Protein AF-A0A2D9CDR5-F1 (afdb_monomer_lite)

Secondary structure (DSSP, 8-state):
-EEEEEEEGGGGGG--TTSSS-S-TTSSEEPTTSSEEEEEEESSPPGGGGG-SS-EEEEPHHHHHHHHTSTTTS------

Structure (mmCIF, N/CA/C/O backbone):
data_AF-A0A2D9CDR5-F1
#
_entry.id   AF-A0A2D9CDR5-F1
#
loop_
_atom_site.group_PDB
_atom_site.id
_atom_site.type_symbol
_atom_site.label_atom_id
_atom_site.label_alt_id
_atom_site.label_comp_id
_atom_site.label_asym_id
_atom_site.label_entity_id
_atom_site.label_seq_id
_atom_site.pdbx_PDB_ins_code
_atom_site.Cartn_x
_atom_site.Cartn_y
_atom_site.Cartn_z
_atom_site.occupancy
_atom_site.B_iso_or_equiv
_atom_site.auth_seq_id
_atom_site.auth_comp_id
_atom_site.auth_asym_id
_atom_site.auth_atom_id
_atom_site.pdbx_PDB_model_num
ATOM 1 N N . MET A 1 1 ? 15.560 -5.451 -1.863 1.00 86.25 1 MET A N 1
ATOM 2 C CA . MET A 1 1 ? 15.067 -4.414 -0.928 1.00 86.25 1 MET A CA 1
ATOM 3 C C . MET A 1 1 ? 13.615 -4.202 -1.291 1.00 86.25 1 MET A C 1
ATOM 5 O O . MET A 1 1 ? 13.348 -4.090 -2.480 1.00 86.25 1 MET A O 1
ATOM 9 N N . ILE A 1 2 ? 12.706 -4.278 -0.319 1.00 92.69 2 ILE A N 1
ATOM 10 C CA . ILE A 1 2 ? 11.277 -4.087 -0.582 1.00 92.69 2 ILE A CA 1
ATOM 11 C C . ILE A 1 2 ? 10.953 -2.631 -0.307 1.00 92.69 2 ILE A C 1
ATOM 13 O O . ILE A 1 2 ? 11.257 -2.133 0.782 1.00 92.69 2 ILE A O 1
ATOM 17 N N . THR A 1 3 ? 10.341 -1.996 -1.291 1.00 94.56 3 THR A N 1
ATOM 18 C CA . THR A 1 3 ? 9.890 -0.614 -1.211 1.00 94.56 3 THR A CA 1
ATOM 19 C C . THR A 1 3 ? 8.377 -0.600 -1.136 1.00 94.56 3 THR A C 1
ATOM 21 O O . THR A 1 3 ? 7.713 -1.391 -1.806 1.00 94.56 3 THR A O 1
ATOM 24 N N . TYR A 1 4 ? 7.846 0.286 -0.302 1.00 94.81 4 TYR A N 1
ATOM 25 C CA . TYR A 1 4 ? 6.417 0.451 -0.096 1.00 94.81 4 TYR A CA 1
ATOM 26 C C . TYR A 1 4 ? 6.006 1.868 -0.476 1.00 94.81 4 TYR A C 1
ATOM 28 O O . TYR A 1 4 ? 6.722 2.825 -0.181 1.00 94.81 4 TYR A O 1
ATOM 36 N N . ILE A 1 5 ? 4.837 2.007 -1.084 1.00 94.81 5 ILE A N 1
ATOM 37 C CA . ILE A 1 5 ? 4.189 3.299 -1.323 1.00 94.81 5 ILE A CA 1
ATOM 38 C C . 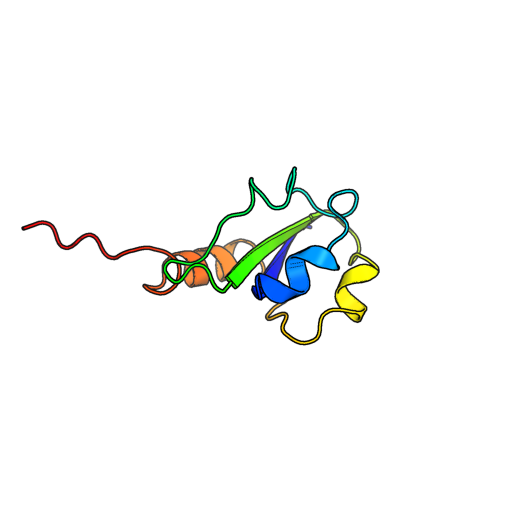ILE A 1 5 ? 2.713 3.188 -0.974 1.00 94.81 5 ILE A C 1
ATOM 40 O O . ILE A 1 5 ? 2.138 2.096 -1.002 1.00 94.81 5 ILE A O 1
ATOM 44 N N . THR A 1 6 ? 2.094 4.319 -0.682 1.00 94.88 6 THR A N 1
ATOM 45 C CA . THR A 1 6 ? 0.639 4.449 -0.626 1.00 94.88 6 THR A CA 1
ATOM 46 C C . THR A 1 6 ? 0.171 5.203 -1.858 1.00 94.88 6 THR A C 1
AT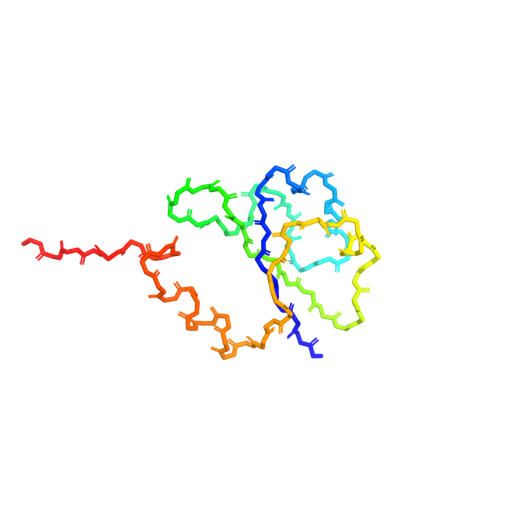OM 48 O O . THR A 1 6 ? 0.860 6.100 -2.329 1.00 94.88 6 THR A O 1
ATOM 51 N N . ILE A 1 7 ? -0.964 4.818 -2.432 1.00 94.69 7 ILE A N 1
ATOM 52 C CA . ILE A 1 7 ? -1.545 5.483 -3.607 1.00 94.69 7 ILE A CA 1
ATOM 53 C C . ILE A 1 7 ? -3.054 5.596 -3.433 1.00 94.69 7 ILE A C 1
ATOM 55 O O . ILE A 1 7 ? -3.649 4.808 -2.691 1.00 94.69 7 ILE A O 1
ATOM 59 N N . ASN A 1 8 ? -3.701 6.503 -4.166 1.00 94.62 8 ASN A N 1
ATOM 60 C CA . ASN A 1 8 ? -5.157 6.481 -4.251 1.00 94.62 8 ASN A CA 1
ATOM 61 C C . ASN A 1 8 ? -5.651 5.295 -5.085 1.00 94.62 8 ASN A C 1
ATOM 63 O O . ASN A 1 8 ? -5.084 4.931 -6.116 1.00 94.62 8 ASN A O 1
ATOM 67 N N . THR A 1 9 ? -6.774 4.731 -4.660 1.00 92.12 9 THR A N 1
ATOM 68 C CA . THR A 1 9 ? -7.462 3.632 -5.352 1.00 92.12 9 THR A CA 1
ATOM 69 C C . THR A 1 9 ? -7.933 4.007 -6.759 1.00 92.12 9 THR A C 1
ATOM 71 O O . THR A 1 9 ? -8.044 3.131 -7.614 1.00 92.12 9 THR A O 1
ATOM 74 N N . ASP A 1 10 ? -8.125 5.297 -7.043 1.00 92.12 10 ASP A N 1
ATOM 75 C CA . ASP A 1 10 ? -8.428 5.799 -8.388 1.00 92.12 10 ASP A CA 1
ATOM 76 C C . ASP A 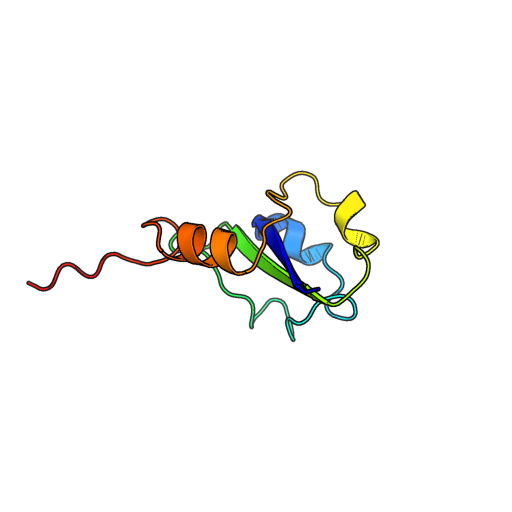1 10 ? -7.285 5.521 -9.385 1.00 92.12 10 ASP A C 1
ATOM 78 O O . ASP A 1 10 ? -7.520 5.198 -10.554 1.00 92.12 10 ASP A O 1
ATOM 82 N N . GLU A 1 11 ? -6.034 5.574 -8.916 1.00 91.81 11 GLU A N 1
ATOM 83 C CA . GLU A 1 11 ? -4.840 5.315 -9.728 1.00 91.81 11 GLU A CA 1
ATOM 84 C C . GLU A 1 11 ? -4.489 3.820 -9.800 1.00 91.81 11 GLU A C 1
ATOM 86 O O . GLU A 1 11 ? -3.616 3.426 -10.568 1.00 91.81 11 GLU A O 1
ATOM 91 N N . LEU A 1 12 ? -5.216 2.952 -9.085 1.00 90.06 12 LEU A N 1
ATOM 92 C CA . LEU A 1 12 ? -5.007 1.498 -9.085 1.00 90.06 12 LEU A CA 1
ATOM 93 C C . LEU A 1 12 ? -5.169 0.872 -10.479 1.00 90.06 12 LEU A C 1
ATOM 95 O O . LEU A 1 12 ? -4.640 -0.200 -10.756 1.00 90.06 12 LEU A O 1
ATOM 99 N N . SER A 1 13 ? -5.909 1.544 -11.365 1.00 90.06 13 SER A N 1
ATOM 100 C CA . SER A 1 13 ? -6.067 1.153 -12.769 1.00 90.06 13 SER A CA 1
ATOM 101 C C . SER A 1 13 ? -4.806 1.359 -13.620 1.00 90.06 13 SER A C 1
ATOM 103 O O . SER A 1 13 ? -4.692 0.741 -14.677 1.00 90.06 13 SER A O 1
ATOM 105 N N . LEU A 1 14 ? -3.870 2.199 -13.164 1.00 90.94 14 LEU A N 1
ATOM 106 C CA . LEU A 1 14 ? -2.580 2.474 -13.807 1.00 90.94 14 LEU A CA 1
ATOM 107 C C . LEU A 1 14 ? -1.469 1.529 -13.324 1.00 90.94 14 LEU A C 1
ATOM 109 O O . LEU A 1 14 ? -0.397 1.489 -13.921 1.00 90.94 14 LEU A O 1
ATOM 113 N N . VAL A 1 15 ? -1.716 0.786 -12.244 1.00 91.06 15 VAL A N 1
ATOM 114 C CA . VAL A 1 15 ? -0.735 -0.094 -11.603 1.00 91.06 15 VAL A CA 1
ATOM 115 C C . VAL A 1 15 ? -0.589 -1.384 -12.396 1.00 91.06 15 VAL A C 1
ATOM 117 O O . VAL A 1 15 ? -1.575 -2.076 -12.666 1.00 91.06 15 VAL A O 1
ATOM 120 N N . ASP A 1 16 ? 0.652 -1.746 -12.713 1.00 91.25 16 ASP A N 1
ATOM 121 C CA . ASP A 1 16 ? 0.956 -3.057 -13.275 1.00 91.25 16 ASP A CA 1
ATOM 122 C C . ASP A 1 16 ? 1.211 -4.075 -12.154 1.00 91.25 16 ASP A C 1
ATOM 124 O O . ASP A 1 16 ? 2.266 -4.090 -11.519 1.00 91.25 16 ASP A O 1
ATOM 128 N N . PHE A 1 17 ? 0.239 -4.966 -11.937 1.00 90.44 17 PHE A N 1
ATOM 129 C CA . PHE A 1 17 ? 0.324 -6.054 -10.957 1.00 90.44 17 PHE A CA 1
ATOM 130 C C . PHE A 1 17 ? 1.391 -7.114 -11.284 1.00 90.44 17 PHE A C 1
ATOM 132 O O . PHE A 1 17 ? 1.666 -7.969 -10.450 1.00 90.44 17 PHE A O 1
ATOM 139 N N . ASN A 1 18 ? 2.015 -7.066 -12.467 1.00 90.06 18 ASN A N 1
ATOM 140 C CA . ASN A 1 18 ? 3.162 -7.917 -12.793 1.00 90.06 18 ASN A CA 1
ATOM 141 C C . ASN A 1 18 ? 4.491 -7.366 -12.253 1.00 90.06 18 ASN A C 1
ATOM 143 O O . ASN A 1 18 ? 5.453 -8.125 -12.153 1.00 90.06 18 ASN A O 1
ATOM 147 N N . GLU A 1 19 ? 4.556 -6.071 -11.927 1.00 89.94 19 GLU A N 1
ATOM 148 C CA . GLU A 1 19 ? 5.759 -5.413 -11.395 1.00 89.94 19 GLU A CA 1
ATOM 149 C C . GLU A 1 19 ? 5.700 -5.195 -9.871 1.00 89.94 19 GLU A C 1
ATOM 151 O O . GLU A 1 19 ? 6.668 -4.732 -9.269 1.00 89.94 19 GLU A O 1
ATOM 156 N N . VAL A 1 20 ? 4.583 -5.544 -9.228 1.00 92.25 20 VAL A N 1
ATOM 157 C CA . VAL A 1 20 ? 4.408 -5.485 -7.768 1.00 92.25 20 VAL A CA 1
ATOM 158 C C . VAL A 1 20 ? 4.199 -6.873 -7.169 1.00 92.25 20 VAL A C 1
ATOM 160 O O . VAL A 1 20 ? 4.062 -7.872 -7.871 1.00 92.25 20 VAL A O 1
ATOM 163 N N . MET A 1 21 ? 4.200 -6.953 -5.839 1.00 90.38 21 MET A N 1
ATOM 164 C CA . MET A 1 21 ? 3.989 -8.207 -5.111 1.00 90.38 21 MET A CA 1
ATOM 165 C C . MET A 1 21 ? 2.507 -8.513 -4.850 1.00 90.38 21 MET A C 1
ATOM 167 O O . MET A 1 21 ? 2.175 -9.599 -4.370 1.00 90.38 21 MET A O 1
ATOM 171 N N . GLU A 1 22 ? 1.611 -7.562 -5.104 1.00 88.19 22 GLU A N 1
ATOM 172 C CA . GLU A 1 22 ? 0.168 -7.739 -4.998 1.00 88.19 22 GLU A CA 1
ATOM 173 C C . GLU A 1 22 ? -0.376 -8.587 -6.154 1.00 88.19 22 GLU A C 1
ATOM 175 O O . GLU A 1 22 ? -0.018 -8.401 -7.311 1.00 88.19 22 GLU A O 1
ATOM 180 N N . THR A 1 23 ? -1.303 -9.504 -5.862 1.00 81.75 23 THR A N 1
ATOM 181 C CA . THR A 1 23 ? -1.824 -10.413 -6.898 1.00 81.75 23 THR A CA 1
ATOM 182 C C . THR A 1 23 ? -2.861 -9.773 -7.818 1.00 81.75 23 THR A C 1
ATOM 184 O O . THR A 1 23 ? -3.035 -10.207 -8.953 1.00 81.75 23 THR A O 1
ATOM 187 N N . SER A 1 24 ? -3.598 -8.780 -7.322 1.00 85.88 24 SER A N 1
ATOM 188 C CA . SER A 1 24 ? -4.605 -8.029 -8.075 1.00 85.88 24 SER A CA 1
ATOM 189 C C . SER A 1 24 ? -5.147 -6.867 -7.250 1.00 85.88 24 SER A C 1
ATOM 191 O O . SER A 1 24 ? -5.052 -6.873 -6.017 1.00 85.88 24 SER A O 1
ATOM 193 N N . LYS A 1 25 ? -5.830 -5.942 -7.929 1.00 83.81 25 LYS A N 1
ATOM 194 C CA . LYS A 1 25 ? -6.595 -4.840 -7.331 1.00 83.81 25 LYS A CA 1
ATOM 195 C C . LYS A 1 25 ? -7.589 -5.263 -6.243 1.00 83.81 25 LYS A C 1
ATOM 197 O O . LYS A 1 25 ? -7.875 -4.473 -5.359 1.00 83.81 25 LYS A O 1
ATOM 202 N N . ASP A 1 26 ? -8.109 -6.488 -6.294 1.00 82.50 26 ASP A N 1
ATOM 203 C CA . ASP A 1 26 ? -9.121 -6.973 -5.347 1.00 82.50 26 ASP A CA 1
ATOM 204 C C . ASP A 1 26 ? -8.478 -7.581 -4.086 1.00 82.50 26 ASP A C 1
ATOM 206 O O . ASP A 1 26 ? -9.152 -7.858 -3.098 1.00 82.50 26 ASP A O 1
ATOM 210 N N . THR A 1 27 ? -7.158 -7.796 -4.118 1.00 87.00 27 THR A N 1
ATOM 211 C CA . THR A 1 27 ? -6.365 -8.373 -3.018 1.00 87.00 27 THR A CA 1
ATOM 212 C C . THR A 1 27 ? -5.479 -7.353 -2.314 1.00 87.00 27 THR A C 1
ATOM 214 O O . THR A 1 27 ? -4.758 -7.709 -1.380 1.00 87.00 27 THR A O 1
ATOM 217 N N . VAL A 1 28 ? -5.497 -6.100 -2.771 1.00 91.62 28 VAL A N 1
ATOM 218 C CA . VAL A 1 28 ? -4.708 -5.037 -2.154 1.00 91.62 28 VAL A CA 1
ATOM 219 C C . VAL A 1 28 ? -5.294 -4.654 -0.802 1.00 91.62 28 VAL A C 1
ATOM 221 O O . VAL A 1 28 ? -6.498 -4.773 -0.559 1.00 91.62 28 VAL A O 1
ATOM 224 N N . ARG A 1 29 ? -4.432 -4.182 0.099 1.00 90.94 29 ARG A N 1
ATOM 225 C CA . ARG A 1 29 ? -4.887 -3.668 1.385 1.00 90.94 29 ARG A CA 1
ATOM 226 C C . ARG A 1 29 ? -5.368 -2.237 1.218 1.00 90.94 29 ARG A C 1
ATOM 228 O O . ARG A 1 29 ? -4.564 -1.348 0.954 1.00 90.94 29 ARG A O 1
ATOM 235 N N . LEU A 1 30 ? -6.652 -2.033 1.468 1.00 92.88 30 LEU A N 1
ATOM 236 C CA . LEU A 1 30 ? -7.266 -0.715 1.504 1.00 92.88 30 LEU A CA 1
ATOM 237 C C . LEU A 1 30 ? -7.098 -0.058 2.878 1.00 92.88 30 LEU A C 1
ATOM 239 O O . LEU A 1 30 ? -7.011 -0.738 3.906 1.00 92.88 30 LEU A O 1
ATOM 243 N N . SER A 1 31 ? -7.058 1.269 2.881 1.00 93.44 31 SER A N 1
ATOM 244 C CA . SER A 1 31 ? -7.223 2.091 4.079 1.00 93.44 31 SER A CA 1
ATOM 245 C C . SER A 1 31 ? -8.634 1.936 4.655 1.00 93.44 31 SER A C 1
ATOM 247 O O . SER A 1 31 ? -9.548 1.455 3.983 1.00 93.44 31 SER A O 1
ATOM 249 N N . VAL A 1 32 ? -8.845 2.395 5.891 1.00 92.31 32 VAL A N 1
ATOM 250 C CA . VAL A 1 32 ? -10.151 2.334 6.579 1.00 92.31 32 VAL A CA 1
ATOM 251 C C . VAL A 1 32 ? -11.241 3.050 5.776 1.00 92.31 32 VAL A C 1
ATOM 253 O O . VAL A 1 32 ? -12.370 2.580 5.675 1.00 92.31 32 VAL A O 1
ATOM 256 N N . ASN A 1 33 ? -10.895 4.172 5.140 1.00 90.81 33 ASN A N 1
ATOM 257 C CA . ASN A 1 33 ? -11.814 4.920 4.279 1.00 90.81 33 ASN A CA 1
ATOM 258 C C . ASN A 1 33 ? -11.966 4.333 2.860 1.00 90.81 33 ASN A C 1
ATOM 260 O O . ASN A 1 33 ? -12.773 4.842 2.086 1.00 90.81 33 ASN A O 1
ATOM 264 N N . GLY A 1 34 ? -11.189 3.309 2.496 1.00 90.88 34 GLY A N 1
ATOM 265 C CA . GLY A 1 34 ? -11.211 2.684 1.173 1.00 90.88 34 GLY A CA 1
ATOM 266 C C . GLY A 1 34 ? -10.694 3.555 0.025 1.00 90.88 34 GLY A C 1
ATOM 267 O O . GLY A 1 34 ? -10.860 3.174 -1.128 1.00 90.88 34 GLY A O 1
ATOM 268 N N . LEU A 1 35 ? -10.099 4.718 0.310 1.00 93.00 35 LEU A N 1
ATOM 269 C CA . LEU A 1 35 ? -9.623 5.653 -0.714 1.00 93.00 35 LEU A CA 1
ATOM 270 C C . LEU A 1 35 ? -8.167 5.416 -1.101 1.00 93.00 35 LEU A C 1
ATOM 272 O O . LEU A 1 35 ? -7.790 5.740 -2.224 1.00 93.00 35 LEU A O 1
ATOM 276 N N . GLN A 1 36 ? -7.371 4.820 -0.216 1.00 94.00 36 GLN A N 1
ATOM 277 C CA . GLN A 1 36 ? -5.954 4.563 -0.437 1.00 94.00 36 GLN A CA 1
ATOM 278 C C . GLN A 1 36 ? -5.646 3.068 -0.384 1.00 94.00 36 GLN A C 1
ATOM 280 O O . GLN A 1 36 ? -6.359 2.284 0.244 1.00 94.00 36 GLN A O 1
ATOM 285 N N . THR A 1 37 ? -4.549 2.676 -1.025 1.00 93.88 37 THR A N 1
ATOM 286 C CA . THR A 1 37 ? -3.974 1.336 -0.913 1.00 93.88 37 THR A CA 1
ATOM 287 C C . THR A 1 37 ? -2.468 1.394 -0.708 1.00 93.88 37 THR A C 1
ATOM 289 O O . THR A 1 37 ? -1.813 2.335 -1.152 1.00 93.88 37 THR A O 1
ATOM 292 N N . VAL A 1 38 ? -1.916 0.370 -0.060 1.00 94.00 38 VAL A N 1
ATOM 293 C CA . VAL A 1 38 ? -0.467 0.139 -0.027 1.00 94.00 38 VAL A CA 1
ATOM 294 C C . VAL A 1 38 ? -0.085 -0.744 -1.211 1.00 94.00 38 VAL A C 1
ATOM 296 O O . VAL A 1 38 ? -0.761 -1.741 -1.473 1.00 94.00 38 VAL A O 1
ATOM 299 N N . LEU A 1 39 ? 0.998 -0.396 -1.898 1.00 93.38 39 LEU A N 1
ATOM 300 C CA . LEU A 1 39 ? 1.658 -1.236 -2.896 1.00 93.38 39 LEU A CA 1
ATOM 301 C C . LEU A 1 39 ? 3.088 -1.517 -2.461 1.00 93.38 39 LEU A C 1
ATOM 303 O O . LEU A 1 39 ? 3.727 -0.669 -1.830 1.00 93.38 39 LEU A O 1
ATOM 307 N N . LYS A 1 40 ? 3.603 -2.691 -2.826 1.00 93.62 40 LYS A N 1
ATOM 308 C 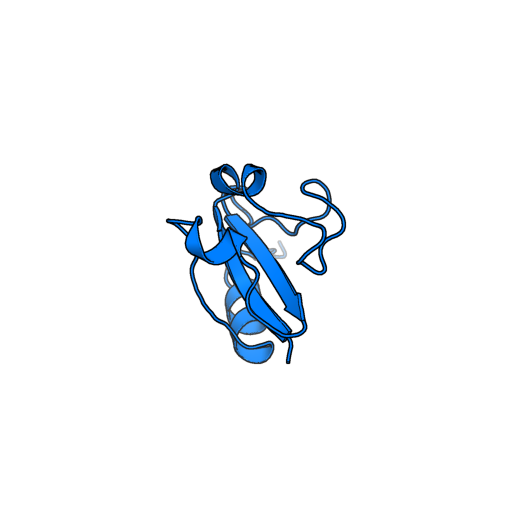CA . LYS A 1 40 ? 5.004 -3.027 -2.582 1.00 93.62 40 LYS A CA 1
ATOM 309 C C . LYS A 1 40 ? 5.609 -3.795 -3.744 1.00 93.62 40 LYS A C 1
ATOM 311 O O . LYS A 1 40 ? 4.976 -4.653 -4.352 1.00 93.62 40 LYS A O 1
ATOM 316 N N . TRP A 1 41 ? 6.879 -3.542 -3.999 1.00 93.94 41 TRP A N 1
ATOM 317 C CA . TRP A 1 41 ? 7.655 -4.281 -4.988 1.00 93.94 41 TRP A CA 1
ATOM 318 C C . TRP A 1 41 ? 9.022 -4.635 -4.419 1.00 93.94 41 TRP A C 1
ATOM 320 O O . TRP A 1 41 ? 9.497 -4.040 -3.446 1.00 93.94 41 TRP A O 1
ATOM 330 N N . GLU A 1 42 ? 9.653 -5.632 -5.027 1.00 93.12 42 GLU A N 1
ATOM 331 C CA . GLU A 1 42 ? 11.010 -6.036 -4.695 1.00 93.12 42 GLU A CA 1
ATOM 332 C C . GLU A 1 42 ? 11.945 -5.717 -5.862 1.00 93.12 42 GLU A C 1
ATOM 334 O O . GLU A 1 42 ? 11.736 -6.193 -6.974 1.00 93.12 42 GLU A O 1
ATOM 339 N N . GLY A 1 43 ? 13.010 -4.959 -5.589 1.00 89.69 43 GLY A N 1
ATOM 340 C CA . GLY A 1 43 ? 14.020 -4.618 -6.592 1.00 89.69 43 GLY A CA 1
ATOM 341 C C . GLY A 1 43 ? 13.911 -3.173 -7.066 1.00 89.69 43 GLY A C 1
ATOM 342 O O . GLY A 1 43 ? 13.805 -2.266 -6.239 1.00 89.69 43 GLY A O 1
ATOM 343 N N . ASP A 1 44 ? 14.009 -2.976 -8.379 1.00 90.62 44 ASP A N 1
ATOM 344 C CA . ASP A 1 44 ? 13.969 -1.657 -9.012 1.00 90.62 44 ASP A CA 1
ATOM 345 C C . ASP A 1 44 ? 12.549 -1.070 -9.019 1.00 90.62 44 ASP A C 1
ATOM 347 O O . ASP A 1 44 ? 11.560 -1.797 -8.951 1.00 90.62 44 ASP A O 1
ATOM 351 N N . GLU A 1 45 ? 12.453 0.260 -9.073 1.00 90.56 45 GLU A N 1
ATOM 352 C CA . GLU A 1 45 ? 11.173 0.972 -9.134 1.00 90.56 45 GLU A CA 1
ATOM 353 C C . GLU A 1 45 ? 10.405 0.636 -10.431 1.00 90.56 45 GLU A C 1
ATOM 355 O O . GLU A 1 45 ? 10.967 0.798 -11.519 1.00 90.56 45 GLU A O 1
ATOM 360 N N . PRO A 1 46 ? 9.133 0.196 -10.341 1.00 91.62 46 PRO A N 1
ATOM 361 C CA . PRO A 1 46 ? 8.307 -0.089 -11.506 1.00 91.62 46 PRO A CA 1
ATOM 362 C C . PRO A 1 46 ? 8.077 1.141 -12.380 1.00 91.62 46 PRO A C 1
ATOM 364 O O . PRO A 1 46 ? 7.897 2.257 -11.886 1.00 91.62 46 PRO A O 1
ATOM 367 N N . ALA A 1 47 ? 7.972 0.940 -13.693 1.00 91.00 47 ALA A N 1
ATOM 368 C CA . ALA A 1 47 ? 7.825 2.051 -14.634 1.00 91.00 47 ALA A CA 1
ATOM 369 C C . ALA A 1 47 ? 6.508 2.824 -14.438 1.00 91.00 47 ALA A C 1
ATOM 371 O O . ALA A 1 47 ? 6.451 4.033 -14.684 1.00 91.00 47 ALA A O 1
ATOM 372 N N . PHE A 1 48 ? 5.452 2.147 -13.970 1.00 90.06 48 PHE A N 1
ATOM 373 C CA . PHE A 1 48 ? 4.165 2.788 -13.705 1.00 90.06 48 PHE A CA 1
ATOM 374 C C . PHE A 1 48 ? 4.233 3.800 -12.553 1.00 90.06 48 PHE A C 1
ATOM 376 O O . PHE A 1 48 ? 3.404 4.707 -12.520 1.00 90.06 48 PHE A O 1
ATOM 383 N N . VAL A 1 49 ? 5.211 3.715 -11.640 1.00 90.06 49 VAL A N 1
ATOM 384 C CA . VAL A 1 49 ? 5.315 4.639 -10.493 1.00 90.06 49 VAL A CA 1
ATOM 385 C C . VAL A 1 49 ? 5.476 6.082 -10.964 1.00 90.06 49 VAL A C 1
ATOM 387 O O . VAL A 1 49 ? 4.821 6.976 -10.444 1.00 90.06 49 VAL A O 1
ATOM 390 N N . SER A 1 50 ? 6.232 6.305 -12.043 1.00 89.50 50 SER A N 1
ATOM 391 C CA . SER A 1 50 ? 6.378 7.627 -12.672 1.00 89.50 50 SER A CA 1
ATOM 392 C C . SER A 1 50 ? 5.077 8.186 -13.274 1.00 89.50 50 SER A C 1
ATOM 394 O O . SER A 1 50 ? 5.018 9.365 -13.621 1.00 89.50 50 SER A O 1
ATOM 396 N N . THR A 1 51 ? 4.050 7.349 -13.452 1.00 91.31 51 THR A N 1
ATOM 397 C CA . THR A 1 51 ? 2.729 7.758 -13.963 1.00 91.31 51 THR A CA 1
ATOM 398 C C . THR A 1 51 ? 1.750 8.119 -12.851 1.00 91.31 51 THR A C 1
ATOM 400 O O . THR A 1 51 ? 0.753 8.789 -13.118 1.00 91.31 51 THR A O 1
ATOM 403 N N . LEU A 1 52 ? 2.038 7.692 -11.620 1.00 91.69 52 LEU A N 1
ATOM 404 C CA . LEU A 1 52 ? 1.232 8.000 -10.452 1.00 91.69 52 LEU A CA 1
ATOM 405 C C . LEU A 1 52 ? 1.467 9.456 -10.047 1.00 91.69 52 LEU A C 1
ATOM 407 O O . LEU A 1 52 ? 2.600 9.931 -9.985 1.00 91.69 52 LEU A O 1
ATOM 411 N N . SER A 1 53 ? 0.387 10.167 -9.752 1.00 90.50 53 SER A N 1
ATOM 412 C CA . SER A 1 53 ? 0.432 11.564 -9.317 1.00 90.50 53 SER A CA 1
ATOM 413 C C . SER A 1 53 ? 0.162 11.724 -7.825 1.00 90.50 53 SER A C 1
ATOM 415 O O . SER A 1 53 ? 0.535 12.743 -7.246 1.00 90.50 53 SER A O 1
ATOM 417 N N . SER A 1 54 ? -0.468 10.724 -7.203 1.00 90.19 54 SER A N 1
ATOM 418 C CA . SER A 1 54 ? -0.915 10.776 -5.811 1.00 90.19 54 SER A CA 1
ATOM 419 C C . SER A 1 54 ? -0.229 9.764 -4.898 1.00 90.19 54 SER A C 1
ATOM 421 O O . SER A 1 54 ? -0.733 9.473 -3.815 1.00 90.19 54 SER A O 1
ATOM 423 N N . TYR A 1 55 ? 0.908 9.215 -5.332 1.00 92.62 55 TYR A N 1
ATOM 424 C CA . TYR A 1 55 ? 1.664 8.296 -4.497 1.00 92.62 55 TYR A CA 1
ATOM 425 C C . TYR A 1 55 ? 2.397 9.034 -3.370 1.00 92.62 55 TYR A C 1
ATOM 427 O O . TYR A 1 55 ? 2.973 10.101 -3.584 1.00 92.62 55 TYR A O 1
ATOM 435 N N . GLU A 1 56 ? 2.418 8.437 -2.181 1.00 92.50 56 GLU A N 1
ATOM 436 C CA . GLU A 1 56 ? 3.254 8.866 -1.062 1.00 92.50 56 GLU A CA 1
ATOM 437 C C . GLU A 1 56 ? 4.269 7.766 -0.715 1.00 92.50 56 GLU A C 1
ATOM 439 O O . GLU A 1 56 ? 3.991 6.568 -0.818 1.00 92.50 56 GLU A O 1
ATOM 444 N N . GLY A 1 57 ? 5.487 8.172 -0.352 1.00 87.69 57 GLY A N 1
ATOM 445 C CA . GLY A 1 57 ? 6.628 7.276 -0.139 1.00 87.69 57 GLY A CA 1
ATOM 446 C C . GLY A 1 57 ? 7.913 7.828 -0.762 1.00 87.69 57 GLY A C 1
ATOM 447 O O . GLY A 1 57 ? 8.004 9.022 -1.041 1.00 87.69 57 GLY A O 1
ATOM 448 N N . SER A 1 58 ? 8.950 7.018 -1.002 1.00 91.44 58 SER A N 1
ATOM 449 C CA . SER A 1 58 ? 9.126 5.567 -0.791 1.00 91.44 58 SER A CA 1
ATOM 450 C C . SER A 1 58 ? 9.420 5.187 0.667 1.00 91.44 58 SER A C 1
ATOM 452 O O . SER A 1 58 ? 10.384 5.692 1.241 1.00 91.44 58 SER A O 1
ATOM 454 N N . TYR A 1 59 ? 8.649 4.263 1.239 1.00 94.88 59 TYR A N 1
ATOM 455 C CA . TYR A 1 59 ? 8.801 3.803 2.620 1.00 94.88 59 TYR A CA 1
ATOM 456 C C . TYR A 1 59 ? 9.572 2.489 2.721 1.00 94.88 59 TYR A C 1
ATOM 458 O O . TYR A 1 59 ? 9.471 1.597 1.872 1.00 94.88 59 TYR A O 1
ATOM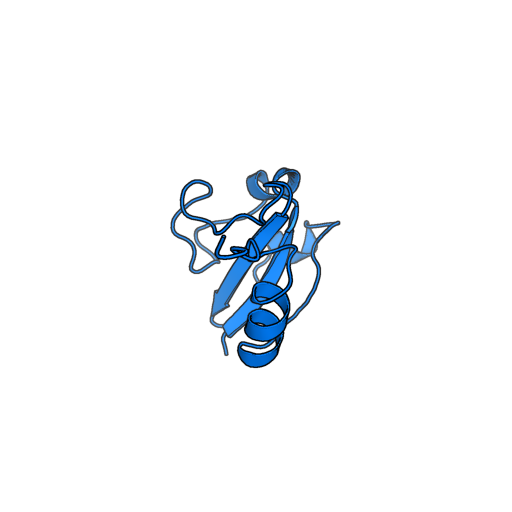 466 N N . THR A 1 60 ? 10.294 2.344 3.825 1.00 93.94 60 THR A N 1
ATOM 467 C CA . THR A 1 60 ? 10.860 1.075 4.283 1.00 93.94 60 THR A CA 1
ATOM 468 C C . THR A 1 60 ? 9.814 0.227 5.010 1.00 93.94 60 THR A C 1
ATOM 470 O O . THR A 1 60 ? 8.733 0.696 5.368 1.00 93.94 60 THR A O 1
ATOM 473 N N . HIS A 1 61 ? 10.145 -1.043 5.271 1.00 91.38 61 HIS A N 1
ATOM 474 C CA . HIS A 1 61 ? 9.263 -1.944 6.019 1.00 91.38 61 HIS A CA 1
ATOM 475 C C . HIS A 1 61 ? 8.918 -1.414 7.422 1.00 91.38 61 HIS A C 1
ATOM 477 O O . HIS A 1 61 ? 7.796 -1.588 7.880 1.00 91.38 61 HIS A O 1
ATOM 483 N N . GLU A 1 62 ? 9.853 -0.752 8.103 1.00 93.94 62 GLU A N 1
ATOM 484 C CA . GLU A 1 62 ? 9.603 -0.198 9.438 1.00 93.94 62 GLU A CA 1
ATOM 485 C C . GLU A 1 62 ? 8.680 1.026 9.379 1.00 93.94 62 GLU A C 1
ATOM 487 O O . GLU A 1 62 ? 7.751 1.137 10.175 1.00 93.94 62 GLU A O 1
ATOM 492 N N . GLU A 1 63 ? 8.875 1.912 8.400 1.00 95.00 63 GLU A N 1
ATOM 493 C CA . GLU A 1 63 ? 8.050 3.115 8.227 1.00 95.00 63 GLU A CA 1
ATOM 494 C C . GLU A 1 63 ? 6.617 2.773 7.824 1.00 95.00 63 GLU A C 1
ATOM 496 O O . GLU A 1 63 ? 5.670 3.300 8.411 1.00 95.00 63 GLU A O 1
ATOM 501 N N . ILE A 1 64 ? 6.438 1.852 6.870 1.00 93.75 64 ILE A N 1
ATOM 502 C CA . ILE A 1 64 ? 5.094 1.466 6.435 1.00 93.75 64 ILE A CA 1
ATOM 503 C C . ILE A 1 64 ? 4.317 0.783 7.563 1.00 93.75 64 ILE A C 1
ATOM 505 O O . ILE A 1 64 ? 3.113 0.979 7.666 1.00 93.75 64 ILE A O 1
ATOM 509 N N . LEU A 1 65 ? 4.979 0.039 8.457 1.00 92.38 65 LEU A N 1
ATOM 510 C CA . LEU A 1 65 ? 4.319 -0.539 9.631 1.00 92.38 65 LEU A CA 1
ATOM 511 C C . LEU A 1 65 ? 3.781 0.543 10.571 1.00 92.38 65 LEU A C 1
ATOM 513 O O . LEU A 1 65 ? 2.683 0.388 11.102 1.00 92.38 65 LEU A O 1
ATOM 517 N N . VAL A 1 66 ? 4.522 1.640 10.748 1.00 94.19 66 VAL A N 1
ATOM 518 C CA . VAL A 1 66 ? 4.064 2.784 11.546 1.00 94.19 66 VAL A CA 1
ATOM 519 C C . VAL A 1 66 ? 2.862 3.457 10.884 1.00 94.19 66 VAL A C 1
ATOM 521 O O . VAL A 1 66 ? 1.879 3.728 11.567 1.00 94.19 66 VAL A O 1
ATOM 524 N N . ILE A 1 67 ? 2.901 3.665 9.564 1.00 92.81 67 ILE A N 1
ATOM 525 C CA . ILE A 1 67 ? 1.778 4.231 8.795 1.00 92.81 67 ILE A CA 1
ATOM 526 C C . ILE A 1 67 ? 0.551 3.323 8.890 1.00 92.81 67 ILE A C 1
ATOM 528 O O . ILE A 1 67 ? -0.545 3.775 9.191 1.00 92.81 67 ILE A O 1
ATOM 532 N N . MET A 1 68 ? 0.729 2.019 8.705 1.00 90.62 68 MET A N 1
ATOM 533 C CA . MET A 1 68 ? -0.367 1.056 8.762 1.00 90.62 68 MET A CA 1
ATOM 534 C C . MET A 1 68 ? -0.959 0.903 10.169 1.00 90.62 68 MET A C 1
ATOM 536 O O . MET A 1 68 ? -2.087 0.428 10.304 1.00 90.62 68 MET A O 1
ATOM 540 N N . ALA A 1 69 ? -0.221 1.299 11.208 1.00 91.25 69 ALA A N 1
ATOM 541 C CA . ALA A 1 69 ? -0.695 1.351 12.586 1.00 91.25 69 ALA A CA 1
ATOM 542 C C . ALA A 1 69 ? -1.463 2.645 12.917 1.00 91.25 69 ALA A C 1
ATOM 544 O O . ALA A 1 69 ? -1.998 2.756 14.022 1.00 91.25 69 ALA A O 1
ATOM 545 N N . THR A 1 70 ? -1.534 3.623 12.005 1.00 91.12 70 THR A N 1
ATOM 546 C CA . THR A 1 70 ? -2.349 4.822 12.226 1.00 91.12 70 THR A CA 1
ATOM 547 C C . THR A 1 70 ? -3.844 4.504 12.082 1.00 91.12 70 THR A C 1
ATOM 549 O O . THR A 1 70 ? -4.220 3.546 11.394 1.00 91.12 70 THR A O 1
ATOM 552 N N . PRO A 1 71 ? -4.724 5.336 12.672 1.00 89.81 71 PRO A N 1
ATOM 553 C CA . PRO A 1 71 ? -6.174 5.190 12.532 1.00 89.81 71 PRO A CA 1
ATOM 554 C C . PRO A 1 71 ? -6.689 5.254 11.085 1.00 89.81 71 PRO A C 1
ATOM 556 O O . PRO A 1 71 ? -7.828 4.885 10.821 1.00 89.81 71 PRO A O 1
ATOM 559 N N . GLU A 1 72 ? -5.875 5.728 10.138 1.00 88.81 72 GLU A N 1
ATOM 560 C CA . GLU A 1 72 ? -6.231 5.773 8.715 1.00 88.81 72 GLU A CA 1
ATOM 561 C C . GLU A 1 72 ? -6.204 4.384 8.060 1.00 88.81 72 GLU A C 1
ATOM 563 O O . GLU A 1 72 ? -6.920 4.142 7.087 1.00 88.81 72 GLU A O 1
ATOM 568 N N . TRP A 1 73 ? -5.405 3.459 8.600 1.00 90.50 73 TRP A N 1
ATOM 569 C CA . TRP A 1 73 ? -5.159 2.120 8.043 1.00 90.50 73 TRP A CA 1
ATOM 570 C C . TRP A 1 73 ? -5.587 0.970 8.950 1.00 90.50 73 TRP A C 1
ATOM 572 O O . TRP A 1 73 ? -5.697 -0.173 8.488 1.00 90.50 73 TRP A O 1
ATOM 582 N N . THR A 1 74 ? -5.791 1.257 10.231 1.00 88.19 74 THR A N 1
ATOM 583 C CA . THR A 1 74 ? -6.272 0.308 11.227 1.00 88.19 74 THR A CA 1
ATOM 584 C C . THR A 1 74 ? -7.385 0.975 12.017 1.00 88.19 74 THR A C 1
ATOM 586 O O . THR A 1 74 ? -7.151 1.970 12.698 1.00 88.19 74 THR A O 1
ATOM 589 N N . GLU A 1 75 ? -8.597 0.422 11.939 1.00 81.94 75 GLU A N 1
ATOM 590 C CA . GLU A 1 75 ? -9.683 0.837 12.824 1.00 81.94 75 GLU A CA 1
ATOM 591 C C . GLU A 1 75 ? -9.240 0.594 14.267 1.00 81.94 75 GLU A C 1
ATOM 593 O O . GLU A 1 75 ? -8.907 -0.533 14.647 1.00 81.94 75 GLU A O 1
ATOM 598 N N . LEU A 1 76 ? -9.194 1.661 15.066 1.00 74.19 76 LEU A N 1
ATOM 599 C CA . LEU A 1 76 ? -9.042 1.526 16.505 1.00 74.19 76 LEU A CA 1
ATOM 600 C C . LEU A 1 76 ? -10.315 0.850 17.004 1.00 74.19 76 LEU A C 1
ATOM 602 O O . LEU A 1 76 ? -11.356 1.490 17.124 1.00 74.19 76 LEU A O 1
ATOM 606 N N . ILE A 1 77 ? -10.242 -0.458 17.230 1.00 70.38 77 ILE A N 1
ATOM 607 C CA . ILE A 1 77 ? -11.311 -1.180 17.906 1.00 70.38 77 ILE A CA 1
ATOM 608 C C . ILE A 1 77 ? -11.322 -0.642 19.338 1.00 70.38 77 ILE A C 1
ATOM 610 O O . ILE A 1 77 ? -10.475 -1.008 20.152 1.00 70.38 77 ILE A O 1
ATOM 614 N N . GLU A 1 78 ? -12.239 0.278 19.628 1.00 64.38 78 GLU A N 1
ATOM 615 C CA . GLU A 1 78 ? -12.608 0.590 21.003 1.00 64.38 78 GLU A CA 1
ATOM 616 C C . GLU A 1 78 ? -13.331 -0.650 21.544 1.00 64.38 78 GLU A C 1
ATOM 618 O O . GLU A 1 78 ? -14.442 -0.968 21.122 1.00 64.38 78 GLU A O 1
ATOM 623 N N . GLU A 1 79 ? -12.663 -1.420 22.408 1.00 61.47 79 GLU A N 1
ATOM 624 C CA . GLU A 1 79 ? -13.339 -2.451 23.199 1.00 61.47 79 GL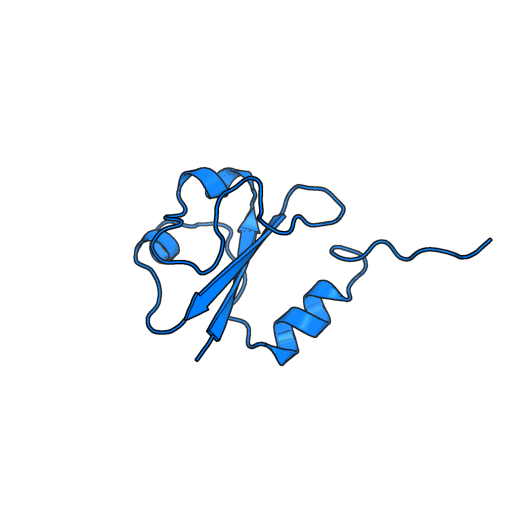U A CA 1
ATOM 625 C C . GLU A 1 79 ? -14.340 -1.749 24.138 1.00 61.47 79 GLU A C 1
ATOM 627 O O . GLU A 1 79 ? -13.922 -1.047 25.062 1.00 61.47 79 GLU A O 1
ATOM 632 N N . GLU A 1 80 ? -15.646 -1.904 23.872 1.00 56.88 80 GLU A N 1
ATOM 633 C CA . GLU A 1 80 ? -16.742 -1.577 24.809 1.00 56.88 80 GLU A CA 1
ATOM 634 C C . GLU A 1 80 ? -16.859 -2.604 25.947 1.00 56.88 80 GLU A C 1
ATOM 636 O O . GLU A 1 80 ? -16.807 -3.828 25.668 1.00 56.88 80 GLU A O 1
#

pLDDT: mean 89.55, std 7.0, range [56.88, 95.0]

Sequence (80 aa):
MITYITINTDELSLVDFNEVMETSKDTVRLSVNGLQTVLKWEGDEPAFVSTLSSYEGSYTHEEILVIMATPEWTELIEEE

Radius of gyration: 12.86 Å; chains: 1; bounding box: 32×22×39 Å

Foldseek 3Di:
DKWKKKAFLVCQVLDDCVQWPANHSVRFQAWPVRGMTMTMGPDDDDPSVVVGDGMDDRDDPVRVVVVCPDCRNDPPPPDD